Protein AF-A0A3D2WWS8-F1 (afdb_monomer_lite)

Secondary structure (DSSP, 8-state):
-----HHHHHHHHSS-TT-----PPPP---EE--SSGGG--SSS-SSB---TTTTT-TTSHHHHHH-HHHHTT-B-TT-PBPP-EEEEEEEGGGTTBS---SS-GGGHHHHHHHHHHHHHHHHHT-EEEEEEE---EE-SSSSS-PEE-

pLDDT: mean 83.26, std 12.3, range [50.28, 95.12]

Radius of gyration: 26.34 Å; chains: 1; bounding box: 55×77×52 Å

Foldseek 3Di:
DDPPPVVVVVVVVPPDPPPPPPPDDDDDAAEDPCLQPVQWDPQADAQTAGNLCQCVDCVHPNNQCLDPVNQQVQADPVSQGDAYEYAQEFECSQVRYPDPPDPDRGRSSVRSCCVRRVVSCVVRVHHYDYNYDDWDWDDPPPPNGTDID

Structure (mmCIF, N/CA/C/O backbone):
data_AF-A0A3D2WWS8-F1
#
_entry.id   AF-A0A3D2WWS8-F1
#
loop_
_atom_site.group_PDB
_atom_site.id
_atom_site.type_symbol
_atom_site.label_atom_id
_atom_site.label_alt_id
_atom_site.label_comp_id
_atom_site.label_asym_id
_atom_site.label_entity_id
_atom_site.label_seq_id
_atom_site.pdbx_PDB_ins_code
_atom_site.Cartn_x
_atom_site.Cartn_y
_atom_site.Cartn_z
_atom_site.occupancy
_atom_site.B_iso_or_equiv
_atom_site.auth_seq_id
_atom_site.auth_comp_id
_atom_site.auth_asym_id
_atom_site.auth_atom_id
_atom_site.pdbx_PDB_model_num
ATOM 1 N N . MET A 1 1 ? -32.711 64.988 27.978 1.00 50.28 1 MET A N 1
ATOM 2 C CA . MET A 1 1 ? -31.895 63.792 27.662 1.00 50.28 1 MET A CA 1
ATOM 3 C C . MET A 1 1 ? -32.517 62.589 28.363 1.00 50.28 1 MET A C 1
ATOM 5 O O . MET A 1 1 ? -32.590 62.596 29.586 1.00 50.28 1 MET A O 1
ATOM 9 N N . LYS A 1 2 ? -33.077 61.620 27.622 1.00 51.22 2 LYS A N 1
ATOM 10 C CA . LYS A 1 2 ? -33.733 60.439 28.216 1.00 51.22 2 LYS A CA 1
ATOM 11 C C . LYS A 1 2 ? -32.662 59.531 28.837 1.00 51.22 2 LYS A C 1
ATOM 13 O O . LYS A 1 2 ? -31.743 59.123 28.136 1.00 51.22 2 LYS A O 1
ATOM 18 N N . LYS A 1 3 ? -32.768 59.244 30.141 1.00 53.12 3 LYS A N 1
ATOM 19 C CA . LYS A 1 3 ? -31.913 58.269 30.836 1.00 53.12 3 LYS A CA 1
ATOM 20 C C . LYS A 1 3 ? -32.211 56.885 30.261 1.00 53.12 3 LYS A C 1
ATOM 22 O O . LYS A 1 3 ? -33.238 56.295 30.584 1.00 53.12 3 LYS A O 1
ATOM 27 N N . ILE A 1 4 ? -31.345 56.396 29.380 1.00 60.88 4 ILE A N 1
ATOM 28 C CA . ILE A 1 4 ? -31.373 54.998 28.954 1.00 60.88 4 ILE A CA 1
ATOM 29 C C . ILE A 1 4 ? -31.048 54.175 30.203 1.00 60.88 4 ILE A C 1
ATOM 31 O O . ILE A 1 4 ? -29.979 54.325 30.792 1.00 60.88 4 ILE A O 1
ATOM 35 N N . SER A 1 5 ? -32.019 53.390 30.670 1.00 63.69 5 SER A N 1
ATOM 36 C CA . SER A 1 5 ? -31.862 52.545 31.852 1.00 63.69 5 SER A CA 1
ATOM 37 C C . SER A 1 5 ? -30.766 51.514 31.588 1.00 63.69 5 SER A C 1
ATOM 39 O O . SER A 1 5 ? -30.819 50.809 30.581 1.00 63.69 5 SER A O 1
ATOM 41 N N . LEU A 1 6 ? -29.793 51.410 32.499 1.00 58.97 6 LEU A N 1
ATOM 42 C CA . LEU A 1 6 ? -28.656 50.478 32.439 1.00 58.97 6 LEU A CA 1
ATOM 43 C C . LEU A 1 6 ? -29.102 49.019 32.187 1.00 58.97 6 LEU A C 1
ATOM 45 O O . LEU A 1 6 ? -28.383 48.233 31.577 1.00 58.97 6 LEU A O 1
ATOM 49 N N . ILE A 1 7 ? -30.337 48.691 32.580 1.00 61.69 7 ILE A N 1
ATOM 50 C CA . ILE A 1 7 ? -30.998 47.397 32.374 1.00 61.69 7 ILE A CA 1
ATOM 51 C C . ILE A 1 7 ? -31.196 47.079 30.882 1.00 61.69 7 ILE A C 1
ATOM 53 O O . ILE A 1 7 ? -31.070 45.921 30.493 1.00 61.69 7 ILE A O 1
ATOM 57 N N . HIS A 1 8 ? -31.449 48.085 30.035 1.00 58.16 8 HIS A N 1
ATOM 58 C CA . HIS A 1 8 ? -31.612 47.904 28.584 1.00 58.16 8 HIS A CA 1
ATOM 59 C C . HIS A 1 8 ? -30.271 47.655 27.879 1.00 58.16 8 HIS A C 1
ATOM 61 O O . HIS A 1 8 ? -30.221 46.939 26.887 1.00 58.16 8 HIS A O 1
ATOM 67 N N . ILE A 1 9 ? -29.172 48.205 28.411 1.00 60.59 9 ILE A N 1
ATOM 68 C CA . ILE A 1 9 ? -27.819 47.947 27.893 1.00 60.59 9 ILE A CA 1
ATOM 69 C C . ILE A 1 9 ? -27.370 46.535 28.289 1.00 60.59 9 ILE A C 1
ATOM 71 O O . ILE A 1 9 ? -26.837 45.812 27.454 1.00 60.59 9 ILE A O 1
ATOM 75 N N . LEU A 1 10 ? -27.648 46.098 29.525 1.00 57.09 10 LEU A N 1
ATOM 76 C CA . LEU A 1 10 ? -27.317 44.736 29.962 1.00 57.09 10 LEU A CA 1
ATOM 77 C C . LEU A 1 10 ? -28.100 43.653 29.205 1.00 57.09 10 LEU A C 1
ATOM 79 O O . LEU A 1 10 ? -27.545 42.602 28.903 1.00 57.09 10 LEU A O 1
ATOM 83 N N . SER A 1 11 ? -29.367 43.897 28.866 1.00 57.28 11 SER A N 1
ATOM 84 C CA . SER A 1 11 ? -30.191 42.916 28.140 1.00 57.28 11 SER A CA 1
ATOM 85 C C . SER A 1 11 ? -29.811 42.768 26.659 1.00 57.28 11 SER A C 1
ATOM 87 O O . SER A 1 11 ? -30.049 41.709 26.085 1.00 57.28 11 SER A O 1
ATOM 89 N N . LEU A 1 12 ? -29.132 43.759 26.067 1.00 54.81 12 LEU A N 1
ATOM 90 C CA . LEU A 1 12 ? -28.540 43.679 24.722 1.00 54.81 12 LEU A CA 1
ATOM 91 C C . LEU A 1 12 ? -27.219 42.889 24.672 1.00 54.81 12 LEU A C 1
ATOM 93 O O . LEU A 1 12 ? -26.827 42.438 23.602 1.00 54.81 12 LEU A O 1
ATOM 97 N N . ILE A 1 13 ? -26.544 42.691 25.810 1.00 57.50 13 ILE A N 1
ATOM 98 C CA . ILE A 1 13 ? -25.279 41.933 25.888 1.00 57.50 13 ILE A CA 1
ATOM 99 C C . ILE A 1 13 ? -25.535 40.426 26.102 1.00 57.50 13 ILE A C 1
ATOM 101 O O . ILE A 1 13 ? -24.658 39.603 25.852 1.00 57.50 13 ILE A O 1
ATOM 105 N N . ILE A 1 14 ? -26.743 40.038 26.531 1.00 57.59 14 ILE A N 1
ATOM 106 C CA . ILE A 1 14 ? -27.042 38.675 27.013 1.00 57.59 14 ILE A CA 1
ATOM 107 C C . ILE A 1 14 ? -27.733 37.783 25.954 1.00 57.59 14 ILE A C 1
ATOM 109 O O . ILE A 1 14 ? -27.937 36.594 26.187 1.00 57.59 14 ILE A O 1
ATOM 113 N N . ILE A 1 15 ? -28.037 38.277 24.748 1.00 55.47 15 ILE A N 1
ATOM 114 C CA . ILE A 1 15 ? -28.736 37.488 23.715 1.00 55.47 15 ILE A CA 1
ATOM 115 C C . ILE A 1 15 ? -28.028 37.640 22.353 1.00 55.47 15 ILE A C 1
ATOM 117 O O . ILE A 1 15 ? -28.074 38.739 21.809 1.00 55.47 15 ILE A O 1
ATOM 121 N N . PRO A 1 16 ? -27.459 36.589 21.718 1.00 52.28 16 PRO A N 1
ATOM 122 C CA . PRO A 1 16 ? -27.144 35.247 22.206 1.00 52.28 16 PRO A CA 1
ATOM 123 C C . PRO A 1 16 ? -25.723 34.778 21.798 1.00 52.28 16 PRO A C 1
ATOM 125 O O . PRO A 1 16 ? -25.470 34.452 20.640 1.00 52.28 16 PRO A O 1
ATOM 128 N N . PHE A 1 17 ? -24.834 34.540 22.767 1.00 53.28 17 PHE A N 1
ATOM 129 C CA . PHE A 1 17 ? -23.710 33.599 22.571 1.00 53.28 17 PHE A CA 1
ATOM 130 C C . PHE A 1 17 ? -24.184 32.127 22.502 1.00 53.28 17 PHE A C 1
ATOM 132 O O . PHE A 1 17 ? -23.377 31.203 22.471 1.00 53.28 17 PHE A O 1
ATOM 139 N N . THR A 1 18 ? -25.500 31.887 22.457 1.00 54.91 18 THR A N 1
ATOM 140 C CA . THR A 1 18 ? -26.118 30.563 22.301 1.00 54.91 18 THR A CA 1
ATOM 141 C C . THR A 1 18 ? -26.264 30.119 20.849 1.00 54.91 18 THR A C 1
ATOM 143 O O . THR A 1 18 ? -26.841 29.060 20.602 1.00 54.91 18 THR A O 1
ATOM 146 N N . GLN A 1 19 ? -25.656 30.821 19.885 1.00 55.38 19 GLN A N 1
ATOM 147 C CA . GLN A 1 19 ? -25.174 30.135 18.686 1.00 55.38 19 GLN A CA 1
ATOM 148 C C . GLN A 1 19 ? -23.983 29.260 19.090 1.00 55.38 19 GLN A C 1
ATOM 150 O O . GLN A 1 19 ? -22.828 29.534 18.773 1.00 55.38 19 GLN A O 1
ATOM 155 N N . LEU A 1 20 ? -24.297 28.181 19.815 1.00 59.12 20 LEU A N 1
ATOM 156 C CA . LEU A 1 20 ? -23.569 26.929 19.748 1.00 59.12 20 LEU A CA 1
ATOM 157 C C . LEU A 1 20 ? -23.467 26.616 18.259 1.00 59.12 20 LEU A C 1
ATOM 159 O O . LEU A 1 20 ? -24.396 26.077 17.660 1.00 59.12 20 LEU A O 1
ATOM 163 N N . SER A 1 21 ? -22.366 27.065 17.655 1.00 61.62 21 SER A N 1
ATOM 164 C CA . SER A 1 21 ? -21.902 26.597 16.362 1.00 61.62 21 SER A CA 1
ATOM 165 C C . SER A 1 21 ? -22.126 25.098 16.373 1.00 61.62 21 SER A C 1
ATOM 167 O O . SER A 1 21 ? -21.630 24.421 17.279 1.00 61.62 21 SER A O 1
ATOM 169 N N . SER A 1 22 ? -22.960 24.597 15.459 1.00 64.44 22 SER A N 1
ATOM 170 C CA . SER A 1 22 ? -23.131 23.161 15.304 1.00 64.44 22 SER A CA 1
ATOM 171 C C . SER A 1 22 ? -21.729 22.598 15.154 1.00 64.44 22 SER A C 1
ATOM 173 O O . SER A 1 22 ? -21.053 22.886 14.163 1.00 64.44 22 SER A O 1
ATOM 175 N N . THR A 1 23 ? -21.247 21.889 16.168 1.00 73.69 23 THR A N 1
ATOM 176 C CA . THR A 1 23 ? -19.911 21.326 16.122 1.00 73.69 23 THR A CA 1
ATOM 177 C C . THR A 1 23 ? -19.919 20.337 14.968 1.00 73.69 23 THR A C 1
ATOM 179 O O . THR A 1 23 ? -20.674 19.362 14.962 1.00 73.69 23 THR A O 1
ATOM 182 N N . GLY A 1 24 ? -19.164 20.656 13.917 1.00 81.56 24 GLY A N 1
ATOM 183 C CA . GLY A 1 24 ? -19.042 19.778 12.764 1.00 81.56 24 GLY A CA 1
ATOM 184 C C . GLY A 1 24 ? -18.549 18.417 13.240 1.00 81.56 24 GLY A C 1
ATOM 185 O O . GLY A 1 24 ? -17.631 18.333 14.057 1.00 81.56 24 GLY A O 1
ATOM 186 N N . LYS A 1 25 ? -19.170 17.340 12.761 1.00 86.56 25 LYS A N 1
ATOM 187 C CA . LYS A 1 25 ? -18.657 15.997 13.026 1.00 86.56 25 LYS A CA 1
ATOM 188 C C . LYS A 1 25 ? -17.412 15.788 12.169 1.00 86.56 25 LYS A C 1
ATOM 190 O O . LYS A 1 25 ? -17.497 15.842 10.945 1.00 86.56 25 LYS A O 1
ATOM 195 N N . VAL A 1 26 ? -16.275 15.547 12.814 1.00 83.88 26 VAL A N 1
ATOM 196 C CA . VAL A 1 26 ? -15.044 15.126 12.140 1.00 83.88 26 VAL A CA 1
ATOM 197 C C . VAL A 1 26 ? -15.022 13.605 12.114 1.00 83.88 26 VAL A C 1
ATOM 199 O O . VAL A 1 26 ? -15.065 12.961 13.160 1.00 83.88 26 VAL A O 1
ATOM 202 N N . TYR A 1 27 ? -14.960 13.040 10.915 1.00 85.44 27 TYR A N 1
ATOM 203 C CA . TYR A 1 27 ? -14.774 11.610 10.708 1.00 85.44 27 TYR A CA 1
ATOM 204 C C . TYR A 1 27 ? -13.313 11.365 10.349 1.00 85.44 27 TYR A C 1
ATOM 206 O O . TYR A 1 27 ? -12.767 12.040 9.478 1.00 85.44 27 TYR A O 1
ATOM 214 N N . LEU A 1 28 ? -12.681 10.412 11.031 1.00 84.50 28 LEU A N 1
ATOM 215 C CA . LEU A 1 28 ? -11.302 10.020 10.770 1.00 84.50 28 LEU A CA 1
ATOM 216 C C . LEU A 1 28 ? -11.295 8.665 10.072 1.00 84.50 28 LEU A C 1
ATOM 218 O O . LEU A 1 28 ? -11.929 7.720 10.536 1.00 84.50 28 LEU A O 1
ATOM 222 N N . VAL A 1 29 ? -10.549 8.578 8.975 1.00 86.81 29 VAL A N 1
ATOM 223 C CA . VAL A 1 29 ? -10.221 7.312 8.322 1.00 86.81 29 VAL A CA 1
ATOM 224 C C . VAL A 1 29 ? -8.754 7.047 8.599 1.00 86.81 29 VAL A C 1
ATOM 226 O O . VAL A 1 29 ? -7.884 7.774 8.123 1.00 86.81 29 VAL A O 1
ATOM 229 N N . VAL A 1 30 ? -8.483 6.027 9.407 1.00 88.69 30 VAL A N 1
ATOM 230 C CA . VAL A 1 30 ? -7.113 5.576 9.644 1.00 88.69 30 VAL A CA 1
ATOM 231 C C . VAL A 1 30 ? -6.700 4.721 8.459 1.00 88.69 30 VAL A C 1
ATOM 233 O O . VAL A 1 30 ? -7.405 3.779 8.095 1.00 88.69 30 VAL A O 1
ATOM 236 N N . GLY A 1 31 ? -5.562 5.039 7.854 1.00 88.19 31 GLY A N 1
ATOM 237 C CA . GLY A 1 31 ? -5.074 4.286 6.715 1.00 88.19 31 GLY A CA 1
ATOM 238 C C . GLY A 1 31 ? -3.571 4.361 6.517 1.00 88.19 31 GLY A C 1
ATOM 239 O O . GLY A 1 31 ? -2.878 5.137 7.174 1.00 88.19 31 GLY A O 1
ATOM 240 N N . SER A 1 32 ? -3.081 3.508 5.624 1.00 87.44 32 SER A N 1
ATOM 241 C CA . SER A 1 32 ? -1.673 3.406 5.247 1.00 87.44 32 SER A CA 1
ATOM 242 C C . SER A 1 32 ? -1.498 3.751 3.773 1.00 87.44 32 SER A C 1
ATOM 244 O O . SER A 1 32 ? -2.112 3.116 2.913 1.00 87.44 32 SER A O 1
ATOM 246 N N . ASP A 1 33 ? -0.643 4.745 3.504 1.00 84.44 33 ASP A N 1
ATOM 247 C CA . ASP A 1 33 ? -0.240 5.176 2.155 1.00 84.44 33 ASP A CA 1
ATOM 248 C C . ASP A 1 33 ? 1.174 4.693 1.805 1.00 84.44 33 ASP A C 1
ATOM 250 O O . ASP A 1 33 ? 1.962 5.370 1.151 1.00 84.44 33 ASP A O 1
ATOM 254 N N . THR A 1 34 ? 1.563 3.527 2.321 1.00 80.12 34 THR A N 1
ATOM 255 C CA . THR A 1 34 ? 2.926 2.999 2.159 1.00 80.12 34 THR A CA 1
ATOM 256 C C . THR A 1 34 ? 2.959 1.783 1.238 1.00 80.12 34 THR A C 1
ATOM 258 O O . THR A 1 34 ? 3.767 0.874 1.403 1.00 80.12 34 THR A O 1
ATOM 261 N N . ALA A 1 35 ? 2.094 1.761 0.219 1.00 85.75 35 ALA A N 1
ATOM 262 C CA . ALA A 1 35 ? 1.941 0.606 -0.665 1.00 85.75 35 ALA A CA 1
ATOM 263 C C . ALA A 1 35 ? 3.163 0.305 -1.553 1.00 85.75 35 ALA A C 1
ATOM 265 O O . ALA A 1 35 ? 3.329 -0.831 -1.990 1.00 85.75 35 ALA A O 1
ATOM 266 N N . ILE A 1 36 ? 4.026 1.287 -1.827 1.00 87.06 36 ILE A N 1
ATOM 267 C CA . ILE A 1 36 ? 5.291 1.041 -2.543 1.00 87.06 36 ILE A CA 1
ATOM 268 C C . ILE A 1 36 ? 6.535 1.147 -1.675 1.00 87.06 36 ILE A C 1
ATOM 270 O O . ILE A 1 36 ? 7.555 0.632 -2.111 1.00 87.06 36 ILE A O 1
ATOM 274 N N . TRP A 1 37 ? 6.437 1.756 -0.488 1.00 84.00 37 TRP A N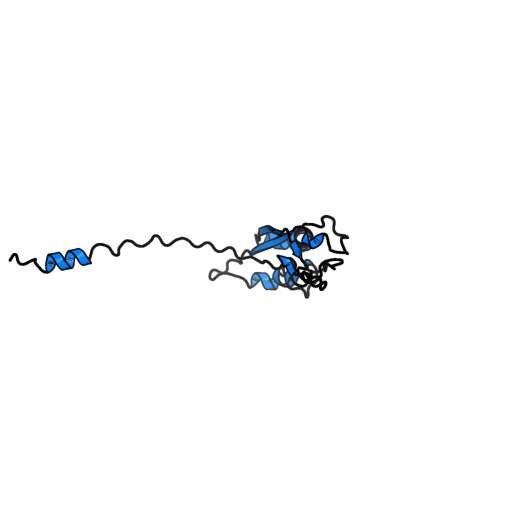 1
ATOM 275 C CA . TRP A 1 37 ? 7.506 2.043 0.484 1.00 84.00 37 TRP A CA 1
ATOM 276 C C . TRP A 1 37 ? 8.951 1.846 -0.031 1.00 84.00 37 TRP A C 1
ATOM 278 O O . TRP A 1 37 ? 9.323 2.399 -1.060 1.00 84.00 37 TRP A O 1
ATOM 288 N N . ASP A 1 38 ? 9.766 1.034 0.649 1.00 84.38 38 ASP A N 1
ATOM 289 C CA . ASP A 1 38 ? 11.110 0.639 0.200 1.00 84.38 38 ASP A CA 1
ATOM 290 C C . ASP A 1 38 ? 11.076 -0.425 -0.912 1.00 84.38 38 ASP A C 1
ATOM 292 O O . ASP A 1 38 ? 12.102 -1.020 -1.261 1.00 84.38 38 ASP A O 1
ATOM 296 N N . GLY A 1 39 ? 9.888 -0.721 -1.437 1.00 86.62 39 GLY A N 1
ATOM 297 C CA . GLY A 1 39 ? 9.640 -1.697 -2.484 1.00 86.62 39 GLY A CA 1
ATOM 298 C C . GLY A 1 39 ? 9.838 -1.153 -3.893 1.00 86.62 39 GLY A C 1
ATOM 299 O O . GLY A 1 39 ? 10.078 -1.948 -4.797 1.00 86.62 39 GLY A O 1
ATOM 300 N N . LEU A 1 40 ? 9.792 0.163 -4.103 1.00 88.06 40 LEU A N 1
ATOM 301 C CA . LEU A 1 40 ? 10.061 0.780 -5.401 1.00 88.06 40 LEU A CA 1
ATOM 302 C C . LEU A 1 40 ? 10.724 2.144 -5.232 1.00 88.06 40 LEU A C 1
ATOM 304 O O . LEU A 1 40 ? 10.162 3.031 -4.600 1.00 88.06 40 LEU A O 1
ATOM 308 N N . SER A 1 41 ? 11.882 2.341 -5.864 1.00 84.19 41 SER A N 1
ATOM 309 C CA . SER A 1 41 ? 12.465 3.680 -5.954 1.00 84.19 41 SER A CA 1
ATOM 310 C C . SER A 1 41 ? 11.821 4.474 -7.088 1.00 84.19 41 SER A C 1
ATOM 312 O O . SER A 1 41 ? 11.827 4.022 -8.233 1.00 84.19 41 SER A O 1
ATOM 314 N N . ILE A 1 42 ? 11.324 5.673 -6.780 1.00 80.06 42 ILE A N 1
ATOM 315 C CA . ILE A 1 42 ? 10.826 6.640 -7.771 1.00 80.06 42 ILE A CA 1
ATOM 316 C C . ILE A 1 42 ? 11.908 7.609 -8.271 1.00 80.06 42 ILE A C 1
ATOM 318 O O . ILE A 1 42 ? 11.646 8.354 -9.212 1.00 80.06 42 ILE A O 1
ATOM 322 N N . SER A 1 43 ? 13.110 7.590 -7.675 1.00 78.50 43 SER A N 1
ATOM 323 C CA . SER A 1 43 ? 14.250 8.417 -8.111 1.00 78.50 43 SER A CA 1
ATOM 324 C C . SER A 1 43 ? 14.931 7.884 -9.372 1.00 78.50 43 SER A C 1
ATOM 326 O O . SER A 1 43 ? 15.689 8.594 -10.023 1.00 78.50 43 SER A O 1
ATOM 328 N N . GLN A 1 44 ? 14.667 6.626 -9.721 1.00 80.00 44 GLN A N 1
ATOM 329 C CA . GLN A 1 44 ? 15.105 6.023 -10.968 1.00 80.00 44 GLN A CA 1
ATOM 330 C C . GLN A 1 44 ? 13.957 6.112 -11.980 1.00 80.00 44 GLN A C 1
ATOM 332 O O . GLN A 1 44 ? 12.843 5.657 -11.710 1.00 80.00 44 GLN A O 1
ATOM 337 N N . TYR A 1 45 ? 14.223 6.699 -13.146 1.00 81.56 45 TYR A N 1
ATOM 338 C CA . TYR A 1 45 ? 13.217 6.856 -14.196 1.00 81.56 45 TYR A CA 1
ATOM 339 C C . TYR A 1 45 ? 12.774 5.502 -14.770 1.00 81.56 45 TYR A C 1
ATOM 341 O O . TYR A 1 45 ? 11.619 5.113 -14.603 1.00 81.56 45 TYR A O 1
ATOM 349 N N . ASP A 1 46 ? 13.703 4.754 -15.371 1.00 83.50 46 ASP A N 1
ATOM 350 C CA . ASP A 1 46 ? 13.430 3.487 -16.060 1.00 83.50 46 ASP A CA 1
ATOM 351 C C . ASP A 1 46 ? 14.276 2.326 -15.518 1.00 83.50 46 ASP A C 1
ATOM 353 O O . ASP A 1 46 ? 15.227 2.526 -14.761 1.00 83.50 46 ASP A O 1
ATOM 357 N N . ASN A 1 47 ? 13.929 1.092 -15.891 1.00 83.12 47 ASN A N 1
ATOM 358 C CA . ASN A 1 47 ? 14.577 -0.147 -15.467 1.00 83.12 47 ASN A CA 1
ATOM 359 C C . ASN A 1 47 ? 14.545 -0.328 -13.939 1.00 83.12 47 ASN A C 1
ATOM 361 O O . ASN A 1 47 ? 15.450 -0.916 -13.334 1.00 83.12 47 ASN A O 1
ATOM 365 N N . ARG A 1 48 ? 13.494 0.201 -13.303 1.00 86.50 48 ARG A N 1
ATOM 366 C CA . ARG A 1 48 ? 13.273 0.091 -11.860 1.00 86.50 48 ARG A CA 1
ATOM 367 C C . ARG A 1 48 ? 13.041 -1.356 -11.467 1.00 86.50 48 ARG A C 1
ATOM 369 O O . ARG A 1 48 ? 12.520 -2.148 -12.250 1.00 86.50 48 ARG A O 1
ATOM 376 N N . TYR A 1 49 ? 13.375 -1.702 -10.232 1.00 86.62 49 TYR A N 1
ATOM 377 C CA . TYR A 1 49 ? 13.084 -3.024 -9.694 1.00 86.62 49 TYR A CA 1
ATOM 378 C C . TYR A 1 49 ? 12.084 -2.922 -8.546 1.00 86.62 49 TYR A C 1
ATOM 380 O O . TYR A 1 49 ? 12.396 -2.346 -7.506 1.00 86.62 49 TYR A O 1
ATOM 388 N N . PHE A 1 50 ? 10.897 -3.501 -8.731 1.00 88.56 50 PHE A N 1
ATOM 389 C CA . PHE A 1 50 ? 9.902 -3.613 -7.671 1.00 88.56 50 PHE A CA 1
ATOM 390 C C . PHE A 1 50 ? 10.234 -4.805 -6.764 1.00 88.56 50 PHE A C 1
ATOM 392 O O . PHE A 1 50 ? 10.333 -5.940 -7.229 1.00 88.56 50 PHE A O 1
ATOM 399 N N . LYS A 1 51 ? 10.376 -4.616 -5.455 1.00 88.38 51 LYS A N 1
ATOM 400 C CA . LYS A 1 51 ? 10.605 -5.726 -4.521 1.00 88.38 51 LYS A CA 1
ATOM 401 C C . LYS A 1 51 ? 9.314 -6.525 -4.341 1.00 88.38 51 LYS A C 1
ATOM 403 O O . LYS A 1 51 ? 8.492 -6.227 -3.484 1.00 88.38 51 LYS A O 1
ATOM 408 N N . GLY A 1 52 ? 9.147 -7.588 -5.131 1.00 83.56 52 GLY A N 1
ATOM 409 C CA . GLY A 1 52 ? 7.948 -8.440 -5.103 1.00 83.56 52 GLY A CA 1
ATOM 410 C C . GLY A 1 52 ? 7.632 -9.072 -3.738 1.00 83.56 52 GLY A C 1
ATOM 411 O O . GLY A 1 52 ? 6.484 -9.424 -3.487 1.00 83.56 52 GLY A O 1
ATOM 412 N N . HIS A 1 53 ? 8.623 -9.181 -2.848 1.00 88.06 53 HIS A N 1
ATOM 413 C CA . HIS A 1 53 ? 8.448 -9.673 -1.479 1.00 88.06 53 HIS A CA 1
ATOM 414 C C . HIS A 1 53 ? 7.974 -8.603 -0.482 1.00 88.06 53 HIS A C 1
ATOM 416 O O . HIS A 1 53 ? 7.805 -8.943 0.680 1.00 88.06 53 HIS A O 1
ATOM 422 N N . LEU A 1 54 ? 7.720 -7.351 -0.897 1.00 89.06 54 LEU A N 1
ATOM 423 C CA . LEU A 1 54 ? 7.313 -6.241 -0.014 1.00 89.06 54 LEU A CA 1
ATOM 424 C C . LEU A 1 54 ? 6.208 -6.624 0.988 1.00 89.06 54 LEU A C 1
ATOM 426 O O . LEU A 1 54 ? 6.245 -6.203 2.138 1.00 89.06 54 LEU A O 1
ATOM 430 N N . TYR A 1 55 ? 5.242 -7.434 0.548 1.00 90.06 55 TYR A N 1
ATOM 431 C CA . TYR A 1 55 ? 4.115 -7.886 1.368 1.00 90.06 55 TYR A CA 1
ATOM 432 C C . TYR A 1 55 ? 4.335 -9.244 2.036 1.00 90.06 55 TYR A C 1
ATOM 434 O O . TYR A 1 55 ? 3.587 -9.592 2.935 1.00 90.06 55 TYR A O 1
ATOM 442 N N . ALA A 1 56 ? 5.321 -10.027 1.612 1.00 91.44 56 ALA A N 1
ATOM 443 C CA . ALA A 1 56 ? 5.528 -11.390 2.102 1.00 91.44 56 ALA A CA 1
ATOM 444 C C . ALA A 1 56 ? 6.717 -11.518 3.063 1.00 91.44 56 ALA A C 1
ATOM 446 O O . ALA A 1 56 ? 6.839 -12.544 3.721 1.00 91.44 56 ALA A O 1
ATOM 447 N N . ASP A 1 57 ? 7.599 -10.518 3.117 1.00 92.38 57 ASP A N 1
ATOM 448 C CA . ASP A 1 57 ? 8.782 -10.517 3.974 1.00 92.38 57 ASP A CA 1
ATOM 449 C C . ASP A 1 57 ? 8.397 -10.310 5.449 1.00 92.38 57 ASP A C 1
ATOM 451 O O . ASP A 1 57 ? 7.930 -9.218 5.785 1.00 92.38 57 ASP A O 1
ATOM 455 N N . PRO A 1 58 ? 8.625 -11.293 6.344 1.00 91.88 58 PRO A N 1
ATOM 456 C CA . PRO A 1 58 ? 8.294 -11.166 7.763 1.00 91.88 58 PRO A CA 1
ATOM 457 C C . PRO A 1 58 ? 9.062 -10.064 8.501 1.00 91.88 58 PRO A C 1
ATOM 459 O O . PRO A 1 58 ? 8.605 -9.588 9.536 1.00 91.88 58 PRO A O 1
ATOM 462 N N . SER A 1 59 ? 10.221 -9.652 7.976 1.00 91.06 59 SER A N 1
ATOM 463 C CA . SER A 1 59 ? 10.997 -8.512 8.482 1.00 91.06 59 SER A CA 1
ATOM 464 C C . SER A 1 59 ? 10.520 -7.168 7.917 1.00 91.06 59 SER A C 1
ATOM 466 O O . SER A 1 59 ? 10.945 -6.105 8.370 1.00 91.06 59 SER A O 1
ATOM 468 N N . GLY A 1 60 ? 9.619 -7.209 6.935 1.00 88.94 60 GLY A N 1
ATOM 469 C CA . GLY A 1 60 ? 9.046 -6.049 6.281 1.00 88.94 60 GLY A CA 1
ATOM 470 C C . GLY A 1 60 ? 7.915 -5.413 7.083 1.00 88.94 60 GLY A C 1
ATOM 471 O O . GLY A 1 60 ? 7.156 -6.055 7.816 1.00 88.94 60 GLY A O 1
ATOM 472 N N . ASN A 1 61 ? 7.753 -4.110 6.888 1.00 89.25 61 ASN A N 1
ATOM 473 C CA . ASN A 1 61 ? 6.774 -3.341 7.642 1.00 89.25 61 ASN A CA 1
ATOM 474 C C . ASN A 1 61 ? 5.325 -3.688 7.279 1.00 89.25 61 ASN A C 1
ATOM 476 O O . ASN A 1 61 ? 4.471 -3.718 8.160 1.00 89.25 61 ASN A O 1
ATOM 480 N N . ALA A 1 62 ? 5.038 -3.971 6.001 1.00 88.75 62 ALA A N 1
ATOM 481 C CA . ALA A 1 62 ? 3.699 -4.383 5.578 1.00 88.75 62 ALA A CA 1
ATOM 482 C C . ALA A 1 62 ? 3.285 -5.688 6.273 1.00 88.75 62 ALA A C 1
ATOM 484 O O . ALA A 1 62 ? 2.179 -5.777 6.796 1.00 88.75 62 ALA A O 1
ATOM 485 N N . TYR A 1 63 ? 4.199 -6.661 6.357 1.00 91.50 63 TYR A N 1
ATOM 486 C CA . TYR A 1 63 ? 3.959 -7.896 7.098 1.00 91.50 63 TYR A CA 1
ATOM 487 C C . TYR A 1 63 ? 3.784 -7.627 8.594 1.00 91.50 63 TYR A C 1
ATOM 489 O O . TYR A 1 63 ? 2.825 -8.102 9.188 1.00 91.50 63 TYR A O 1
ATOM 497 N N . THR A 1 64 ? 4.670 -6.822 9.191 1.00 90.69 64 THR A N 1
ATOM 498 C CA . THR A 1 64 ? 4.607 -6.470 10.620 1.00 90.69 64 THR A CA 1
ATOM 499 C C . THR A 1 64 ? 3.270 -5.842 10.982 1.00 90.69 64 THR A C 1
ATOM 501 O O . THR A 1 64 ? 2.688 -6.184 12.005 1.00 90.69 64 THR A O 1
ATOM 504 N N . VAL A 1 65 ? 2.765 -4.930 10.150 1.00 90.50 65 VAL A N 1
ATOM 505 C CA . VAL A 1 65 ? 1.471 -4.309 10.409 1.00 90.50 65 VAL A CA 1
ATOM 506 C C . VAL A 1 65 ? 0.355 -5.335 10.275 1.00 90.50 65 VAL A C 1
ATOM 508 O O . VAL A 1 65 ? -0.544 -5.280 11.094 1.00 90.50 65 VAL A O 1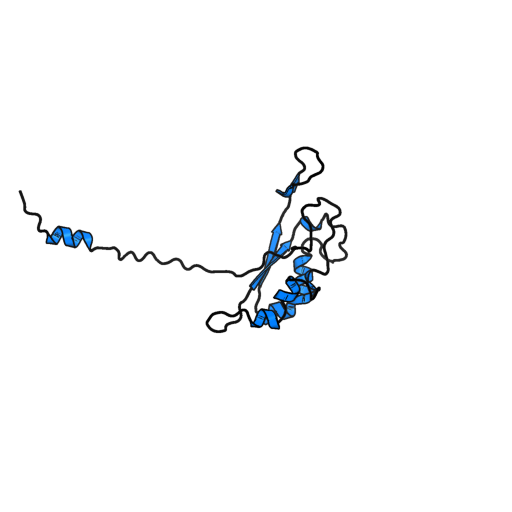
ATOM 511 N N . MET A 1 66 ? 0.409 -6.279 9.331 1.00 90.88 66 MET A N 1
ATOM 512 C CA . MET A 1 66 ? -0.616 -7.325 9.175 1.00 90.88 66 MET A CA 1
ATOM 513 C C . MET A 1 66 ? -0.544 -8.448 10.222 1.00 90.88 66 MET A C 1
ATOM 515 O O . MET A 1 66 ? -1.527 -9.171 10.406 1.00 90.88 66 MET A O 1
ATOM 519 N N . ASP A 1 67 ? 0.575 -8.577 10.934 1.00 90.75 67 ASP A N 1
ATOM 520 C CA . ASP A 1 67 ? 0.764 -9.577 11.978 1.00 90.75 67 ASP A CA 1
ATOM 521 C C . ASP A 1 67 ? -0.263 -9.428 13.113 1.00 90.75 67 ASP A C 1
ATOM 523 O O . ASP A 1 67 ? -0.481 -8.348 13.671 1.00 90.75 67 ASP A O 1
ATOM 527 N N . THR A 1 68 ? -0.884 -10.543 13.497 1.00 90.00 68 THR A N 1
ATOM 528 C CA . THR A 1 68 ? -1.949 -10.565 14.505 1.00 90.00 68 THR A CA 1
ATOM 529 C C . THR A 1 68 ? -1.488 -10.057 15.863 1.00 90.00 68 THR A C 1
ATOM 531 O O . THR A 1 68 ? -2.229 -9.332 16.531 1.00 90.00 68 THR A O 1
ATOM 534 N N . SER A 1 69 ? -0.262 -10.381 16.281 1.00 91.56 69 SER A N 1
ATOM 535 C CA . SER A 1 69 ? 0.260 -9.913 17.566 1.00 91.56 69 SER A CA 1
ATOM 536 C C . SER A 1 69 ? 0.460 -8.396 17.569 1.00 91.56 69 SER A C 1
ATOM 538 O O . SER A 1 69 ? 0.234 -7.741 18.589 1.00 91.56 69 SER A O 1
ATOM 540 N N . PHE A 1 70 ? 0.802 -7.812 16.416 1.00 92.25 70 PHE A N 1
ATOM 541 C CA . PHE A 1 70 ? 0.871 -6.368 16.248 1.00 92.25 70 PHE A CA 1
ATOM 542 C C . PHE A 1 70 ? -0.527 -5.735 16.237 1.00 92.25 70 PHE A C 1
ATOM 544 O O . PHE A 1 70 ? -0.793 -4.843 17.049 1.00 92.25 70 PHE A O 1
ATOM 551 N N . ARG A 1 71 ? -1.432 -6.218 15.372 1.00 90.88 71 ARG A N 1
ATOM 552 C CA . ARG A 1 71 ? -2.787 -5.667 15.173 1.00 90.88 71 ARG A CA 1
ATOM 553 C C . ARG A 1 71 ? -3.617 -5.684 16.445 1.00 90.88 71 ARG A C 1
ATOM 555 O O . ARG A 1 71 ? -4.264 -4.690 16.760 1.00 90.88 71 ARG A O 1
ATOM 562 N N . LEU A 1 72 ? -3.542 -6.759 17.230 1.00 89.88 72 LEU A N 1
ATOM 563 C CA . LEU A 1 72 ? -4.303 -6.882 18.474 1.00 89.88 72 LEU A CA 1
ATOM 564 C C . LEU A 1 72 ? -3.887 -5.876 19.554 1.00 89.88 72 LEU A C 1
ATOM 566 O O . LEU A 1 72 ? -4.619 -5.720 20.527 1.00 89.88 72 LEU A O 1
ATOM 570 N N . ARG A 1 73 ? -2.761 -5.169 19.412 1.00 93.06 73 ARG A N 1
ATOM 571 C CA . ARG A 1 73 ? -2.387 -4.077 20.329 1.00 93.06 73 ARG A CA 1
ATOM 572 C C . ARG A 1 73 ? -3.014 -2.738 19.943 1.00 93.06 73 ARG A C 1
ATOM 574 O O . ARG A 1 73 ? -3.064 -1.838 20.774 1.00 93.06 73 ARG A O 1
ATOM 581 N N . LEU A 1 74 ? -3.492 -2.600 18.708 1.00 91.88 74 LEU A N 1
ATOM 582 C CA . LEU A 1 74 ? -4.094 -1.375 18.195 1.00 91.88 74 LEU A CA 1
ATOM 583 C C . LEU A 1 74 ? -5.593 -1.385 18.488 1.00 91.88 74 LEU A C 1
ATOM 585 O O . LEU A 1 74 ? -6.393 -1.911 17.714 1.00 91.88 74 LEU A O 1
ATOM 589 N N . LYS A 1 75 ? -5.964 -0.818 19.634 1.00 91.06 75 LYS A N 1
ATOM 590 C CA . LYS A 1 75 ? -7.350 -0.731 20.097 1.00 91.06 75 LYS A CA 1
ATOM 591 C C . LYS A 1 75 ? -7.686 0.691 20.528 1.00 91.06 75 LYS A C 1
ATOM 593 O O . LYS A 1 75 ? -6.797 1.440 20.932 1.00 91.06 75 LYS A O 1
ATOM 598 N N . ASP A 1 76 ? -8.958 1.057 20.444 1.00 89.00 76 ASP A N 1
ATOM 599 C CA . ASP A 1 76 ? -9.452 2.298 21.040 1.00 89.00 76 ASP A CA 1
ATOM 600 C C . ASP A 1 76 ? -9.560 2.190 22.577 1.00 89.00 76 ASP A C 1
ATOM 602 O O . ASP A 1 76 ? -9.282 1.148 23.177 1.00 89.00 76 ASP A O 1
ATOM 606 N N . SER A 1 77 ? -9.989 3.271 23.234 1.00 91.44 77 SER A N 1
ATOM 607 C CA . SER A 1 77 ? -10.165 3.315 24.693 1.00 91.44 77 SER A CA 1
ATOM 608 C C . SER A 1 77 ? -11.242 2.364 25.230 1.00 91.44 77 SER A C 1
ATOM 610 O O . SER A 1 77 ? -11.313 2.155 26.438 1.00 91.44 77 SER A O 1
ATOM 612 N N . TYR A 1 78 ? -12.081 1.800 24.360 1.00 93.31 78 TYR A N 1
ATOM 613 C CA . TYR A 1 78 ? -13.103 0.809 24.697 1.00 93.31 78 TYR A CA 1
ATOM 614 C C . TYR A 1 78 ? -12.635 -0.627 24.419 1.00 93.31 78 TYR A C 1
ATOM 616 O O . TYR A 1 78 ? -13.365 -1.579 24.691 1.00 93.31 78 TYR A O 1
ATOM 624 N N . GLY A 1 79 ? -11.414 -0.806 23.907 1.00 91.12 79 GLY A N 1
ATOM 625 C CA . GLY A 1 79 ? -10.870 -2.110 23.545 1.00 91.12 79 GLY A CA 1
ATOM 626 C C . GLY A 1 79 ? -11.332 -2.619 22.177 1.00 91.12 79 GLY A C 1
ATOM 627 O O . GLY A 1 79 ? -11.062 -3.779 21.852 1.00 91.12 79 GLY A O 1
ATOM 628 N N . THR A 1 80 ? -11.987 -1.786 21.365 1.00 89.06 80 THR A N 1
ATOM 629 C CA . THR A 1 80 ? -12.369 -2.134 19.992 1.00 89.06 80 THR A CA 1
ATOM 630 C C . THR A 1 80 ? -11.116 -2.189 19.118 1.00 89.06 80 THR A C 1
ATOM 632 O O . THR A 1 80 ? -10.353 -1.218 19.114 1.00 89.06 80 THR A O 1
ATOM 635 N N . PRO A 1 81 ? -10.871 -3.277 18.362 1.00 88.38 81 PRO A N 1
ATOM 636 C CA . PRO A 1 81 ? -9.777 -3.323 17.398 1.00 88.38 81 PRO A CA 1
ATOM 637 C C . PRO A 1 81 ? -9.871 -2.195 16.366 1.00 88.38 81 PRO A C 1
ATOM 639 O O . PRO A 1 81 ? -10.939 -1.911 15.822 1.00 88.38 81 PRO A O 1
ATOM 642 N N . MET A 1 82 ? -8.739 -1.552 16.090 1.00 90.38 82 MET A N 1
ATOM 643 C CA . MET A 1 82 ? -8.652 -0.465 15.122 1.00 90.38 82 MET A CA 1
ATOM 644 C C . MET A 1 82 ? -8.711 -1.004 13.693 1.00 90.38 82 MET A C 1
ATOM 646 O O . MET A 1 82 ? -7.790 -1.691 13.252 1.00 90.38 82 MET A O 1
ATOM 650 N N . LYS A 1 83 ? -9.736 -0.609 12.941 1.00 91.69 83 LYS A N 1
ATOM 651 C CA . LYS A 1 83 ? -9.844 -0.874 11.499 1.00 91.69 83 LYS A CA 1
ATOM 652 C C . LYS A 1 83 ? -8.940 0.068 10.710 1.00 91.69 83 LYS A C 1
ATOM 654 O O . LYS A 1 83 ? -8.771 1.227 11.094 1.00 91.69 83 LYS A O 1
ATOM 659 N N . MET A 1 84 ? -8.376 -0.415 9.611 1.00 92.12 84 MET A N 1
ATOM 660 C CA . MET A 1 84 ? -7.502 0.359 8.731 1.00 92.12 84 MET A CA 1
ATOM 661 C C . MET A 1 84 ? -7.988 0.338 7.287 1.00 92.12 84 MET A C 1
ATOM 663 O O . MET A 1 84 ? -8.569 -0.633 6.815 1.00 92.12 84 MET A O 1
ATOM 667 N N . THR A 1 85 ? -7.714 1.423 6.568 1.00 93.69 85 THR A N 1
ATOM 668 C CA . THR A 1 85 ? -7.837 1.490 5.112 1.00 93.69 85 THR A CA 1
ATOM 669 C C . THR A 1 85 ? -6.456 1.428 4.474 1.00 93.69 85 THR A C 1
ATOM 671 O O . THR A 1 85 ? -5.580 2.231 4.778 1.00 93.69 85 THR A O 1
ATOM 674 N N . TRP A 1 86 ? -6.249 0.497 3.557 1.00 94.56 86 TRP A N 1
ATOM 675 C CA . TRP A 1 86 ? -4.995 0.353 2.830 1.00 94.56 86 TRP A CA 1
ATOM 676 C C . TRP A 1 86 ? -5.118 1.005 1.455 1.00 94.56 86 TRP A C 1
ATOM 678 O O . TRP A 1 86 ? -5.895 0.549 0.608 1.00 94.56 86 TRP A O 1
ATOM 688 N N . TRP A 1 87 ? -4.361 2.082 1.240 1.00 94.81 87 TRP A N 1
ATOM 689 C CA . TRP A 1 87 ? -4.319 2.819 -0.020 1.00 94.81 87 TRP A CA 1
ATOM 690 C C . TRP A 1 87 ? -3.330 2.143 -0.968 1.00 94.81 87 TRP A C 1
ATOM 692 O O . TRP A 1 87 ? -2.120 2.351 -0.915 1.00 94.81 87 TRP A O 1
ATOM 702 N N . MET A 1 88 ? -3.849 1.268 -1.826 1.00 94.12 88 MET A N 1
ATOM 703 C CA . MET A 1 88 ? -3.034 0.409 -2.677 1.00 94.12 88 MET A CA 1
ATOM 704 C C . MET A 1 88 ? -2.610 1.154 -3.936 1.00 94.12 88 MET A C 1
ATOM 706 O O . MET A 1 88 ? -3.428 1.382 -4.832 1.00 94.12 88 MET A O 1
ATOM 710 N N . MET A 1 89 ? -1.328 1.515 -3.999 1.00 91.81 89 MET A N 1
ATOM 711 C CA . MET A 1 89 ? -0.778 2.278 -5.112 1.00 91.81 89 MET A CA 1
ATOM 712 C C . MET A 1 89 ? -0.960 1.551 -6.443 1.00 91.81 89 MET A C 1
ATOM 714 O O . MET A 1 89 ? -0.545 0.401 -6.614 1.00 91.81 89 MET A O 1
ATOM 718 N N . ALA A 1 90 ? -1.524 2.264 -7.404 1.00 90.44 90 ALA A N 1
ATOM 719 C CA . ALA A 1 90 ? -1.735 1.819 -8.763 1.00 90.44 90 ALA A CA 1
ATOM 72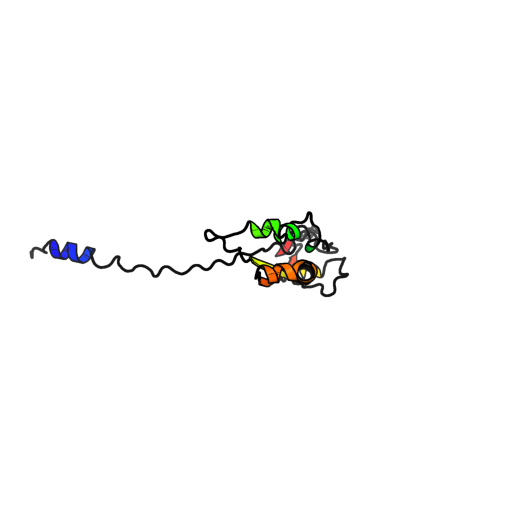0 C C . ALA A 1 90 ? -1.326 2.900 -9.765 1.00 90.44 90 ALA A C 1
ATOM 722 O O . ALA A 1 90 ? -1.204 4.074 -9.423 1.00 90.44 90 ALA A O 1
ATOM 723 N N . GLY A 1 91 ? -1.143 2.490 -11.017 1.00 89.62 91 GLY A N 1
ATOM 724 C CA . GLY A 1 91 ? -0.907 3.394 -12.135 1.00 89.62 91 GLY A CA 1
ATOM 725 C C . GLY A 1 91 ? 0.354 3.096 -12.927 1.00 89.62 91 GLY A C 1
ATOM 726 O O . GLY A 1 91 ? 0.845 1.963 -12.958 1.00 89.62 91 GLY A O 1
ATOM 727 N N . ASN A 1 92 ? 0.850 4.121 -13.617 1.00 87.44 92 ASN A N 1
ATOM 728 C CA . ASN A 1 92 ? 1.932 3.991 -14.594 1.00 87.44 92 ASN A CA 1
ATOM 729 C C . ASN A 1 92 ? 3.323 3.814 -13.957 1.00 87.44 92 ASN A C 1
ATOM 731 O O . ASN A 1 92 ? 4.267 3.441 -14.649 1.00 87.44 92 ASN A O 1
ATOM 735 N N . VAL A 1 93 ? 3.466 4.002 -12.640 1.00 85.94 93 VAL A N 1
ATOM 736 C CA . VAL A 1 93 ? 4.751 3.834 -11.934 1.00 85.94 93 VAL A CA 1
ATOM 737 C C . VAL A 1 93 ? 5.364 2.449 -12.140 1.00 85.94 93 VAL A C 1
ATOM 739 O O . VAL A 1 93 ? 6.578 2.304 -12.290 1.00 85.94 93 VAL A O 1
ATOM 742 N N . PHE A 1 94 ? 4.531 1.419 -12.253 1.00 87.56 94 PHE A N 1
ATOM 743 C CA . PHE A 1 94 ? 4.999 0.051 -12.443 1.00 87.56 94 PHE A CA 1
ATOM 744 C C . PHE A 1 94 ? 5.333 -0.280 -13.903 1.00 87.56 94 PHE A C 1
ATOM 746 O O . PHE A 1 94 ? 5.972 -1.298 -14.150 1.00 87.56 94 PHE A O 1
ATOM 753 N N . HIS A 1 95 ? 4.952 0.555 -14.882 1.00 84.88 95 HIS A N 1
ATOM 754 C CA . HIS A 1 95 ? 5.243 0.314 -16.308 1.00 84.88 95 HIS A CA 1
ATOM 755 C C . HIS A 1 95 ? 6.735 0.259 -16.599 1.00 84.88 95 HIS A C 1
ATOM 757 O O . HIS A 1 95 ? 7.161 -0.636 -17.327 1.00 84.88 95 HIS A O 1
ATOM 763 N N . LEU A 1 96 ? 7.495 1.152 -15.964 1.00 80.44 96 LEU A N 1
ATOM 764 C CA . LEU A 1 96 ? 8.948 1.294 -16.108 1.00 80.44 96 LEU A CA 1
ATOM 765 C C . LEU A 1 96 ? 9.739 0.319 -15.208 1.00 80.44 96 LEU A C 1
ATOM 767 O O . LEU A 1 96 ? 10.941 0.477 -14.992 1.00 80.44 96 LEU A O 1
ATOM 771 N N . SER A 1 97 ? 9.062 -0.665 -14.600 1.00 83.50 97 SER A N 1
ATOM 772 C CA . SER A 1 97 ? 9.716 -1.692 -13.783 1.00 83.50 97 SER A CA 1
ATOM 773 C C . SER A 1 97 ? 10.122 -2.899 -14.632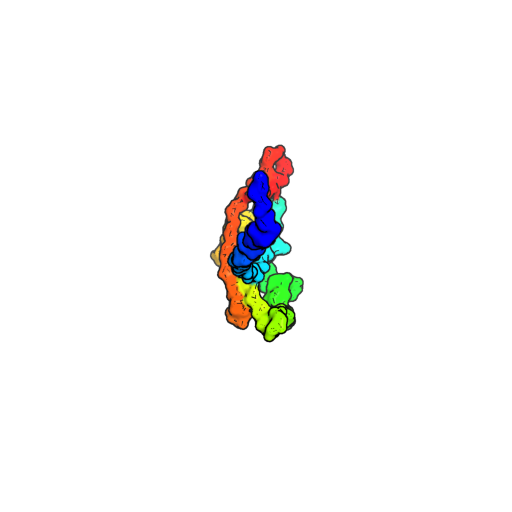 1.00 83.50 97 SER A C 1
ATOM 775 O O . SER A 1 97 ? 9.324 -3.447 -15.393 1.00 83.50 97 SER A O 1
ATOM 777 N N . ARG A 1 98 ? 11.362 -3.361 -14.460 1.00 84.31 98 ARG A N 1
ATOM 778 C CA . ARG A 1 98 ? 11.970 -4.450 -15.241 1.00 84.31 98 ARG A CA 1
ATOM 779 C C . ARG A 1 98 ? 11.503 -5.847 -14.844 1.00 84.31 98 ARG A C 1
ATOM 781 O O . ARG A 1 98 ? 11.653 -6.790 -15.611 1.00 84.31 98 ARG A O 1
ATOM 788 N N . ASN A 1 99 ? 10.949 -6.006 -13.644 1.00 74.38 99 ASN A N 1
ATOM 789 C CA . ASN A 1 99 ? 10.508 -7.291 -13.115 1.00 74.38 99 ASN A CA 1
ATOM 790 C C . ASN A 1 99 ? 8.989 -7.301 -12.925 1.00 74.38 99 ASN A C 1
ATOM 792 O O . ASN A 1 99 ? 8.449 -6.788 -11.950 1.00 74.38 99 ASN A O 1
ATOM 796 N N . CYS A 1 100 ? 8.296 -7.909 -13.884 1.00 62.72 100 CYS A N 1
ATOM 797 C CA . CYS A 1 100 ? 6.837 -7.927 -13.924 1.00 62.72 100 CYS A CA 1
ATOM 798 C C . CYS A 1 100 ? 6.284 -9.345 -14.085 1.00 62.72 100 CYS A C 1
ATOM 800 O O . CYS A 1 100 ? 5.313 -9.551 -14.805 1.00 62.72 100 CYS A O 1
ATOM 802 N N . ASN A 1 101 ? 6.857 -10.319 -13.373 1.00 69.75 101 ASN A N 1
ATOM 803 C CA . ASN A 1 101 ? 6.326 -11.690 -13.290 1.00 69.75 101 ASN A CA 1
ATOM 804 C C . ASN A 1 101 ? 5.057 -11.748 -12.411 1.00 69.75 101 ASN A C 1
ATOM 806 O O . ASN A 1 101 ? 4.830 -12.713 -11.684 1.00 69.75 101 ASN A O 1
ATOM 810 N N . ILE A 1 102 ? 4.274 -10.669 -12.403 1.00 72.06 102 ILE A N 1
ATOM 811 C CA . ILE A 1 102 ? 3.079 -10.490 -11.591 1.00 72.06 102 ILE A CA 1
ATOM 812 C C . ILE A 1 102 ? 1.926 -10.170 -12.552 1.00 72.06 102 ILE A C 1
ATOM 814 O O . ILE A 1 102 ? 2.113 -9.328 -13.432 1.00 72.06 102 ILE A O 1
ATOM 818 N N . PRO A 1 103 ? 0.757 -10.833 -12.423 1.00 70.25 103 PRO A N 1
ATOM 819 C CA . PRO A 1 103 ? -0.242 -10.894 -13.495 1.00 70.25 103 PRO A CA 1
ATOM 820 C C . PRO A 1 103 ? -0.785 -9.544 -13.969 1.00 70.25 103 PRO A C 1
ATOM 822 O O . PRO A 1 103 ? -1.188 -9.420 -15.121 1.00 70.25 103 PRO A O 1
ATOM 825 N N . ILE A 1 104 ? -0.814 -8.533 -13.095 1.00 77.88 104 ILE A N 1
ATOM 826 C CA . ILE A 1 104 ? -1.349 -7.211 -13.417 1.00 77.88 104 ILE A CA 1
ATOM 827 C C . ILE A 1 104 ? -0.352 -6.150 -12.945 1.00 77.88 104 ILE A C 1
ATOM 829 O O . ILE A 1 104 ? -0.197 -5.884 -11.754 1.00 77.88 104 ILE A O 1
ATOM 833 N N . ARG A 1 105 ? 0.350 -5.543 -13.907 1.00 83.06 105 ARG A N 1
ATOM 834 C CA . ARG A 1 105 ? 1.458 -4.613 -13.643 1.00 83.06 105 ARG A CA 1
ATOM 835 C C . ARG A 1 105 ? 0.996 -3.357 -12.898 1.00 83.06 105 ARG A C 1
ATOM 837 O O . ARG A 1 105 ? 1.630 -2.948 -11.935 1.00 83.06 105 ARG A O 1
ATOM 844 N N . ASN A 1 106 ? -0.130 -2.772 -13.300 1.00 87.88 106 ASN A N 1
ATOM 845 C CA . ASN A 1 106 ? -0.545 -1.442 -12.831 1.00 87.88 106 ASN A CA 1
ATOM 846 C C . ASN A 1 106 ? -1.137 -1.440 -11.422 1.00 87.88 106 ASN A C 1
ATOM 848 O O . ASN A 1 106 ? -1.384 -0.369 -10.891 1.00 87.88 106 ASN A O 1
ATOM 852 N N . ASN A 1 107 ? -1.423 -2.600 -10.837 1.00 89.19 107 ASN A N 1
ATOM 853 C CA . ASN A 1 107 ? -2.004 -2.715 -9.498 1.00 89.19 107 ASN A CA 1
ATOM 854 C C . ASN A 1 107 ? -1.273 -3.786 -8.671 1.00 89.19 107 ASN A C 1
ATOM 856 O O . ASN A 1 107 ? -1.872 -4.459 -7.831 1.00 89.19 107 ASN A O 1
ATOM 860 N N . ILE A 1 108 ? 0.029 -3.940 -8.925 1.00 90.00 108 ILE A N 1
ATOM 861 C CA . ILE A 1 108 ? 0.890 -4.958 -8.319 1.00 90.00 108 ILE A CA 1
ATOM 862 C C . ILE A 1 108 ? 0.761 -5.000 -6.791 1.00 90.00 108 ILE A C 1
ATOM 864 O O . ILE A 1 108 ? 0.688 -6.077 -6.207 1.00 90.00 108 ILE A O 1
ATOM 868 N N . THR A 1 109 ? 0.649 -3.836 -6.150 1.00 91.69 109 THR A N 1
ATOM 869 C CA . THR A 1 109 ? 0.515 -3.701 -4.696 1.00 91.69 109 THR A CA 1
ATOM 870 C C . THR A 1 109 ? -0.804 -4.299 -4.206 1.00 91.69 109 THR A C 1
ATOM 872 O O . THR A 1 109 ? -0.798 -5.142 -3.312 1.00 91.69 109 THR A O 1
ATOM 875 N N . LEU A 1 110 ? -1.928 -3.951 -4.846 1.00 92.81 110 LEU A N 1
ATOM 876 C CA . LEU A 1 110 ? -3.256 -4.493 -4.555 1.00 92.81 110 LEU A CA 1
ATOM 877 C C . LEU A 1 110 ? -3.283 -6.010 -4.734 1.00 92.81 110 LEU A C 1
ATOM 879 O O . LEU A 1 110 ? -3.834 -6.719 -3.892 1.00 92.81 110 LEU A O 1
ATOM 883 N N . TYR A 1 111 ? -2.686 -6.510 -5.818 1.00 91.94 111 TYR A N 1
ATOM 884 C CA . TYR A 1 111 ? -2.586 -7.945 -6.058 1.00 91.94 111 TYR A CA 1
ATOM 885 C C . TYR A 1 111 ? -1.820 -8.649 -4.933 1.00 91.94 111 TYR A C 1
ATOM 887 O O . TYR A 1 111 ? -2.312 -9.636 -4.392 1.00 91.94 111 TYR A O 1
ATOM 895 N N . LEU A 1 112 ? -0.638 -8.150 -4.560 1.00 91.12 112 LEU A N 1
ATOM 896 C CA . LEU A 1 112 ? 0.199 -8.789 -3.542 1.00 91.12 112 LEU A CA 1
ATOM 897 C C . LEU A 1 112 ? -0.429 -8.709 -2.149 1.00 91.12 112 LEU A C 1
ATOM 899 O O . LEU A 1 112 ? -0.410 -9.703 -1.428 1.00 91.12 112 LEU A O 1
ATOM 903 N N . MET A 1 113 ? -1.045 -7.581 -1.797 1.00 93.50 113 MET A N 1
ATOM 904 C CA . MET A 1 113 ? -1.768 -7.444 -0.535 1.00 93.50 113 MET A CA 1
ATOM 905 C C . MET A 1 113 ? -2.906 -8.462 -0.430 1.00 93.50 113 MET A C 1
ATOM 907 O O . MET A 1 113 ? -3.006 -9.175 0.563 1.00 93.50 113 MET A O 1
ATOM 911 N N . LYS A 1 114 ? -3.713 -8.614 -1.489 1.00 93.75 114 LYS A N 1
ATOM 912 C CA . LYS A 1 114 ? -4.748 -9.657 -1.534 1.00 93.75 114 LYS A CA 1
ATOM 913 C C . LYS A 1 114 ? -4.147 -11.061 -1.481 1.00 93.75 114 LYS A C 1
ATOM 915 O O . LYS A 1 114 ? -4.647 -11.918 -0.767 1.00 93.75 114 LYS A O 1
ATOM 920 N N . LYS A 1 115 ? -3.066 -11.308 -2.218 1.00 92.94 115 LYS A N 1
ATOM 921 C CA . LYS A 1 115 ? -2.430 -12.627 -2.270 1.00 92.94 115 LYS A CA 1
ATOM 922 C C . LYS A 1 115 ? -1.926 -13.092 -0.901 1.00 92.94 115 LYS A C 1
ATOM 924 O O . LYS A 1 115 ? -2.034 -14.277 -0.613 1.00 92.94 115 LYS A O 1
ATOM 929 N N . TYR A 1 116 ? -1.340 -12.195 -0.109 1.00 93.06 116 TYR A N 1
ATOM 930 C CA . TYR A 1 116 ? -0.670 -12.566 1.140 1.00 93.06 116 TYR A CA 1
ATOM 931 C C . TYR A 1 116 ? -1.487 -12.280 2.401 1.00 93.06 116 TYR A C 1
ATOM 933 O O . TYR A 1 116 ? -1.271 -12.960 3.397 1.00 93.06 116 TYR A O 1
ATOM 941 N N . HIS A 1 117 ? -2.422 -11.325 2.369 1.00 94.19 117 HIS A N 1
ATOM 942 C CA . HIS A 1 117 ? -3.052 -10.806 3.588 1.00 94.19 117 HIS A CA 1
ATOM 943 C C . HIS A 1 117 ? -4.575 -10.660 3.532 1.00 94.19 117 HIS A C 1
ATOM 945 O O . HIS A 1 117 ? -5.154 -10.106 4.462 1.00 94.19 117 HIS A O 1
ATOM 951 N N . MET A 1 118 ? -5.258 -11.150 2.491 1.00 95.12 118 MET A N 1
ATOM 952 C CA . MET A 1 118 ? -6.720 -10.997 2.387 1.00 95.12 118 MET A CA 1
ATOM 953 C C . MET A 1 118 ? -7.476 -11.598 3.578 1.00 95.12 118 MET A C 1
ATOM 955 O O . MET A 1 118 ? -8.436 -10.997 4.052 1.00 95.12 118 MET A O 1
ATOM 959 N N . ASP A 1 119 ? -7.028 -12.742 4.096 1.00 94.94 119 ASP A N 1
ATOM 960 C CA . ASP A 1 119 ? -7.659 -13.379 5.258 1.00 94.94 119 ASP A CA 1
ATOM 961 C C . ASP A 1 119 ? -7.570 -12.487 6.501 1.00 94.94 119 ASP A C 1
ATOM 963 O O . ASP A 1 119 ? -8.558 -12.304 7.211 1.00 94.94 119 ASP A O 1
ATOM 967 N N . ALA A 1 120 ? -6.409 -11.867 6.720 1.00 92.88 120 ALA A N 1
ATOM 968 C CA . ALA A 1 120 ? -6.200 -10.919 7.806 1.00 92.88 120 ALA A CA 1
ATOM 969 C C . ALA A 1 120 ? -7.036 -9.641 7.610 1.00 92.88 120 ALA A C 1
ATOM 971 O O . ALA A 1 120 ? -7.679 -9.186 8.551 1.00 92.88 120 ALA A O 1
ATOM 972 N N . ILE A 1 121 ? -7.102 -9.104 6.385 1.00 94.75 121 ILE A N 1
ATOM 973 C CA . ILE A 1 121 ? -7.947 -7.944 6.048 1.00 94.75 121 ILE A CA 1
ATOM 974 C C . ILE A 1 121 ? -9.409 -8.221 6.401 1.00 94.75 121 ILE A C 1
ATOM 976 O O . ILE A 1 121 ? -10.039 -7.420 7.089 1.00 94.75 121 ILE A O 1
ATOM 980 N N . ASN A 1 122 ? -9.927 -9.379 5.986 1.00 94.88 122 ASN A N 1
ATOM 981 C CA . ASN A 1 122 ? -11.296 -9.788 6.283 1.00 94.88 122 ASN A CA 1
ATOM 982 C C . ASN A 1 122 ? -11.519 -9.977 7.791 1.00 94.88 122 ASN A C 1
ATOM 984 O O . ASN A 1 122 ? -12.553 -9.570 8.312 1.00 94.88 122 ASN A O 1
ATOM 988 N N . ALA A 1 123 ? -10.554 -10.569 8.503 1.00 92.38 123 ALA A N 1
ATOM 989 C CA . ALA A 1 123 ? -10.651 -10.791 9.944 1.00 92.38 123 ALA A CA 1
ATOM 990 C C . ALA A 1 123 ? -10.663 -9.484 10.756 1.00 92.38 123 ALA A C 1
ATOM 992 O O . ALA A 1 123 ? -11.325 -9.415 11.792 1.00 92.38 123 ALA A O 1
ATOM 993 N N . TYR A 1 124 ? -9.947 -8.452 10.301 1.00 91.69 124 TYR A N 1
ATOM 994 C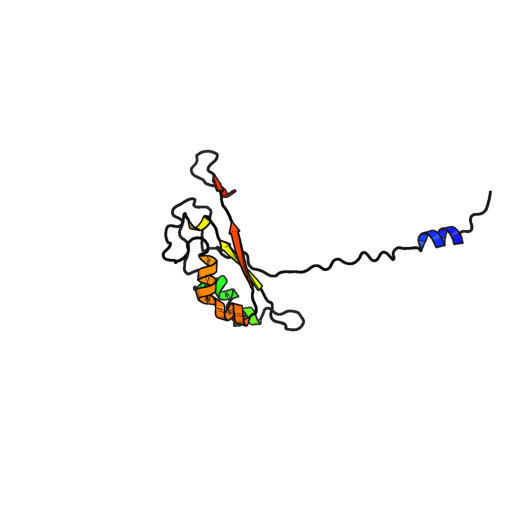 CA . TYR A 1 124 ? -9.896 -7.145 10.967 1.00 91.69 124 TYR A CA 1
ATOM 995 C C . TYR A 1 124 ? -10.984 -6.171 10.512 1.00 91.69 124 TYR A C 1
ATOM 997 O O . TYR A 1 124 ? -11.110 -5.103 11.112 1.00 91.69 124 TYR A O 1
ATOM 1005 N N . ASP A 1 125 ? -11.773 -6.532 9.496 1.00 92.75 125 ASP A N 1
ATOM 1006 C CA . ASP A 1 125 ? -12.708 -5.623 8.821 1.00 92.75 125 ASP A CA 1
ATOM 1007 C C . ASP A 1 125 ? -11.994 -4.373 8.260 1.00 92.75 125 ASP A C 1
ATOM 1009 O O . ASP A 1 125 ? -12.505 -3.247 8.284 1.00 92.75 125 ASP A O 1
ATOM 1013 N N . ASP A 1 126 ? -10.766 -4.582 7.775 1.00 94.12 126 ASP A N 1
ATOM 1014 C CA . ASP A 1 126 ? -9.975 -3.567 7.089 1.00 94.12 126 ASP A CA 1
ATOM 1015 C C . ASP A 1 126 ? -10.518 -3.339 5.671 1.00 94.12 126 ASP A C 1
ATOM 1017 O O . ASP A 1 126 ? -11.109 -4.216 5.040 1.00 94.12 126 ASP A O 1
ATOM 1021 N N . GLN A 1 127 ? -10.281 -2.145 5.135 1.00 94.62 127 GLN A N 1
ATOM 1022 C CA . GLN A 1 127 ? -10.712 -1.761 3.796 1.00 94.62 127 GLN A CA 1
ATOM 1023 C C . GLN A 1 127 ? -9.522 -1.690 2.843 1.00 94.62 127 GLN A C 1
ATOM 1025 O O . GLN A 1 127 ? -8.444 -1.215 3.196 1.00 94.62 127 GLN A O 1
ATOM 1030 N N . LEU A 1 128 ? -9.730 -2.118 1.599 1.00 94.81 128 LEU A N 1
ATOM 1031 C CA . LEU A 1 128 ? -8.788 -1.912 0.504 1.00 94.81 128 LEU A CA 1
ATOM 1032 C C . LEU A 1 128 ? -9.345 -0.855 -0.436 1.00 94.81 128 LEU A C 1
ATOM 1034 O O . LEU A 1 128 ? -10.478 -0.967 -0.901 1.00 94.81 128 LEU A O 1
ATOM 1038 N N . THR A 1 129 ? -8.525 0.126 -0.785 1.00 93.25 129 THR A N 1
ATOM 1039 C CA . THR A 1 129 ? -8.882 1.124 -1.791 1.00 93.25 129 THR A CA 1
ATOM 1040 C C . THR A 1 129 ? -7.758 1.295 -2.798 1.00 93.25 129 THR A C 1
ATOM 1042 O O . THR A 1 129 ? -6.593 1.008 -2.521 1.00 93.25 129 THR A O 1
ATOM 1045 N N . LEU A 1 130 ? -8.121 1.728 -4.000 1.00 91.81 130 LEU A N 1
ATOM 1046 C CA . LEU A 1 130 ? -7.167 2.000 -5.059 1.00 91.81 130 LEU A CA 1
ATOM 1047 C C . LEU A 1 130 ? -6.642 3.431 -4.904 1.00 91.81 130 LEU A C 1
ATOM 1049 O O . LEU A 1 130 ? -7.415 4.383 -4.979 1.00 91.81 130 LEU A O 1
ATOM 1053 N N . HIS A 1 131 ? -5.331 3.577 -4.739 1.00 92.81 131 HIS A N 1
ATOM 1054 C CA . HIS A 1 131 ? -4.645 4.866 -4.778 1.00 92.81 131 HIS A CA 1
ATOM 1055 C C . HIS A 1 131 ? -3.946 4.994 -6.128 1.00 92.81 131 HIS A C 1
ATOM 1057 O O . HIS A 1 131 ? -2.856 4.469 -6.333 1.00 92.81 131 HIS A O 1
ATOM 1063 N N . TYR A 1 132 ? -4.598 5.641 -7.089 1.00 90.50 132 TYR A N 1
ATOM 1064 C CA . TYR A 1 132 ? -4.085 5.720 -8.451 1.00 90.50 132 TYR A CA 1
ATOM 1065 C C . TYR A 1 132 ? -3.264 6.991 -8.677 1.00 90.50 132 TYR A C 1
ATOM 1067 O O . TYR A 1 132 ? -3.755 8.092 -8.444 1.00 90.50 132 TYR A O 1
ATOM 1075 N N . HIS A 1 133 ? -2.065 6.839 -9.233 1.00 87.38 133 HIS A N 1
ATOM 1076 C CA . HIS A 1 133 ? -1.255 7.949 -9.720 1.00 87.38 133 HIS A CA 1
ATOM 1077 C C . HIS A 1 133 ? -0.970 7.817 -11.213 1.00 87.38 133 HIS A C 1
ATOM 1079 O O . HIS A 1 133 ? -0.72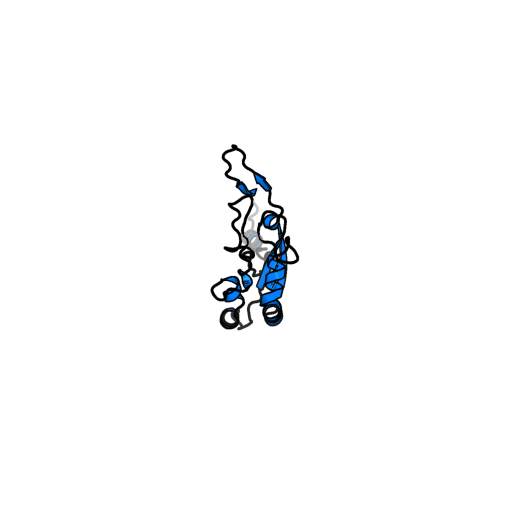7 6.729 -11.740 1.00 87.38 133 HIS A O 1
ATOM 1085 N N . ASN A 1 134 ? -0.933 8.962 -11.886 1.00 87.88 134 ASN A N 1
ATOM 1086 C CA . ASN A 1 134 ? -0.342 9.081 -13.206 1.00 87.88 134 ASN A CA 1
ATOM 1087 C C . ASN A 1 134 ? 0.872 9.996 -13.095 1.00 87.88 134 ASN A C 1
ATOM 1089 O O . ASN A 1 134 ? 0.733 11.213 -13.080 1.00 87.88 134 ASN A O 1
ATOM 1093 N N . TYR A 1 135 ? 2.041 9.394 -12.947 1.00 83.75 135 TYR A N 1
ATOM 1094 C CA . TYR A 1 135 ? 3.283 10.118 -12.746 1.00 83.75 135 TYR A CA 1
ATOM 1095 C C . TYR A 1 135 ? 3.831 10.642 -14.066 1.00 83.75 135 TYR A C 1
ATOM 1097 O O . TYR A 1 135 ? 3.860 9.918 -15.067 1.00 83.75 135 TYR A O 1
ATOM 1105 N N . TYR A 1 136 ? 4.342 11.866 -14.034 1.00 87.06 136 TYR A N 1
ATOM 1106 C CA . TYR A 1 136 ? 5.136 12.430 -15.112 1.00 87.06 136 TYR A CA 1
ATOM 1107 C C . TYR A 1 136 ? 6.565 12.650 -14.617 1.00 87.06 136 TYR A C 1
ATOM 1109 O O . TYR A 1 136 ? 6.788 13.341 -13.626 1.00 87.06 136 TYR A O 1
ATOM 1117 N N . TRP A 1 137 ? 7.537 12.043 -15.298 1.00 86.88 137 TRP A N 1
ATOM 1118 C CA . TRP A 1 137 ? 8.954 12.269 -15.021 1.00 86.88 137 TRP A CA 1
ATOM 1119 C C . TRP A 1 137 ? 9.527 13.219 -16.059 1.00 86.88 137 TRP A C 1
ATOM 1121 O O . TRP A 1 137 ? 9.391 12.979 -17.259 1.00 86.88 137 TRP A O 1
ATOM 1131 N N . SER A 1 138 ? 10.196 14.268 -15.595 1.00 88.56 138 SER A N 1
ATOM 1132 C CA . SER A 1 138 ? 10.857 15.244 -16.458 1.00 88.56 138 SER A CA 1
ATOM 1133 C C . SER A 1 138 ? 12.293 15.486 -16.029 1.00 88.56 138 SER A C 1
ATOM 1135 O O . SER A 1 138 ? 12.565 15.637 -14.839 1.00 88.56 138 SER A O 1
ATOM 1137 N N . ASP A 1 139 ? 13.170 15.592 -17.020 1.00 90.06 139 ASP A N 1
ATOM 1138 C CA . ASP A 1 139 ? 14.534 16.101 -16.909 1.00 90.06 139 ASP A CA 1
ATOM 1139 C C . ASP A 1 139 ? 14.564 17.465 -17.617 1.00 90.06 139 ASP A C 1
ATOM 1141 O O . ASP A 1 139 ? 14.654 17.557 -18.842 1.00 90.06 139 ASP A O 1
ATOM 1145 N N . THR A 1 140 ? 14.332 18.538 -16.859 1.00 89.94 140 THR A N 1
ATOM 1146 C CA . THR A 1 140 ? 14.124 19.879 -17.432 1.00 89.94 140 THR A CA 1
ATOM 1147 C C . THR A 1 140 ? 15.415 20.555 -17.886 1.00 89.94 140 THR A C 1
ATOM 1149 O O . THR A 1 140 ? 15.358 21.484 -18.689 1.00 89.94 140 THR A O 1
ATOM 1152 N N . ASN A 1 141 ? 16.565 20.133 -17.360 1.00 93.25 141 ASN A N 1
ATOM 1153 C CA . ASN A 1 141 ? 17.884 20.709 -17.634 1.00 93.25 141 ASN A CA 1
ATOM 1154 C C . ASN A 1 141 ? 18.799 19.773 -18.447 1.00 93.25 141 ASN A C 1
ATOM 1156 O O . ASN A 1 141 ? 19.869 20.211 -18.865 1.00 93.25 141 ASN A O 1
ATOM 1160 N N . GLY A 1 142 ? 18.375 18.539 -18.725 1.00 91.00 142 GLY A N 1
ATOM 1161 C CA . GLY A 1 142 ? 19.089 17.583 -19.569 1.00 91.00 142 GLY A CA 1
ATOM 1162 C C . GLY A 1 142 ? 20.265 16.896 -18.873 1.00 91.00 142 GLY A C 1
ATOM 1163 O O . GLY A 1 142 ? 21.204 16.477 -19.553 1.00 91.00 142 GLY A O 1
ATOM 1164 N N . ASP A 1 143 ? 20.270 16.821 -17.539 1.00 92.06 143 ASP A N 1
ATOM 1165 C CA . ASP A 1 143 ? 21.365 16.224 -16.762 1.00 92.06 143 ASP A CA 1
ATOM 1166 C C . ASP A 1 143 ? 21.168 14.721 -16.468 1.00 92.06 143 ASP A C 1
ATOM 1168 O O . ASP A 1 143 ? 22.019 14.091 -15.835 1.00 92.06 143 ASP A O 1
ATOM 1172 N N . ASN A 1 144 ? 20.100 14.120 -17.005 1.00 85.38 144 ASN A N 1
ATOM 1173 C CA . ASN A 1 144 ? 19.619 12.760 -16.750 1.00 85.38 144 ASN A CA 1
ATOM 1174 C C . ASN A 1 144 ? 19.134 12.509 -15.312 1.00 85.38 144 ASN A C 1
ATOM 1176 O O . ASN A 1 144 ? 18.963 11.351 -14.913 1.00 85.38 144 ASN A O 1
ATOM 1180 N N . ILE A 1 145 ? 18.874 13.562 -14.536 1.00 85.00 145 ILE A N 1
ATOM 1181 C CA . ILE A 1 145 ? 18.208 13.485 -13.240 1.00 85.00 145 ILE A CA 1
ATOM 1182 C C . ILE A 1 145 ? 16.729 13.793 -13.457 1.00 85.00 145 ILE A C 1
ATOM 1184 O O . ILE A 1 145 ? 16.303 14.912 -13.726 1.00 85.00 145 ILE A O 1
ATOM 1188 N N . PHE A 1 146 ? 15.911 12.755 -13.329 1.00 84.62 146 PHE A N 1
ATOM 1189 C CA . PHE A 1 146 ? 14.475 12.874 -13.529 1.00 84.62 146 PHE A CA 1
ATOM 1190 C C . PHE A 1 146 ? 13.783 13.218 -12.215 1.00 84.62 146 PHE A C 1
ATOM 1192 O O . PHE A 1 146 ? 13.924 12.512 -11.214 1.00 84.62 146 PHE A O 1
ATOM 1199 N N . HIS A 1 147 ? 12.967 14.266 -12.245 1.00 83.00 147 HIS A N 1
ATOM 1200 C CA . HIS A 1 147 ? 12.106 14.655 -11.137 1.00 83.00 147 HIS A CA 1
ATOM 1201 C C . HIS A 1 147 ? 10.669 14.207 -11.394 1.00 83.00 147 HIS A C 1
ATOM 1203 O O . HIS A 1 147 ? 10.217 14.172 -12.541 1.00 83.00 147 HIS A O 1
ATOM 1209 N N . TYR A 1 148 ? 9.963 13.854 -10.318 1.00 78.00 148 TYR A N 1
ATOM 1210 C CA . TYR A 1 148 ? 8.536 13.559 -10.380 1.00 78.00 148 TYR A CA 1
ATOM 1211 C C . TYR A 1 148 ? 7.735 14.865 -10.306 1.00 78.00 148 TYR A C 1
ATOM 1213 O O . TYR A 1 148 ? 8.067 15.741 -9.506 1.00 78.00 148 TYR A O 1
ATOM 1221 N N . ASN A 1 149 ? 6.681 14.961 -11.116 1.00 62.19 149 ASN A N 1
ATOM 1222 C CA . ASN A 1 149 ? 5.610 15.953 -11.004 1.00 62.19 149 ASN A CA 1
ATOM 1223 C C . ASN A 1 149 ? 4.256 15.251 -10.866 1.00 62.19 149 ASN A C 1
ATOM 1225 O O . ASN A 1 149 ? 4.096 14.153 -11.459 1.00 62.19 149 ASN A O 1
#

Sequence (149 aa):
MKKISLIHILSLIIIPFTQLSSTGKVYLVVGSDTAIWDGLSISQYDNRYFKGHLYADPSGNAYTVMDTSFRLRLKDSYGTPMKMTWWMMAGNVFHLSRNCNIPIRNNITLYLMKKYHMDAINAYDDQLTLHYHNYYWSDTNGDNIFHYN